Protein AF-A0A2H9T5T8-F1 (afdb_monomer_lite)

Structure (mmCIF, N/CA/C/O backbone):
data_AF-A0A2H9T5T8-F1
#
_entry.id   AF-A0A2H9T5T8-F1
#
loop_
_atom_site.group_PDB
_atom_site.id
_atom_site.type_symbol
_atom_site.label_atom_id
_atom_site.label_alt_id
_atom_site.label_comp_id
_atom_site.label_asym_id
_atom_site.label_entity_id
_atom_site.label_seq_id
_atom_site.pdbx_PDB_ins_code
_atom_site.Cartn_x
_atom_site.Cartn_y
_atom_site.Cartn_z
_atom_site.occupancy
_atom_site.B_iso_or_equiv
_atom_site.auth_seq_id
_atom_site.auth_comp_id
_atom_site.auth_asym_id
_atom_site.auth_atom_id
_atom_site.pdbx_PDB_model_num
ATOM 1 N N . MET A 1 1 ? 66.146 29.797 -55.527 1.00 49.09 1 MET A N 1
ATOM 2 C CA . MET A 1 1 ? 65.606 28.439 -55.753 1.00 49.09 1 MET A CA 1
ATOM 3 C C . MET A 1 1 ? 64.669 28.104 -54.593 1.00 49.09 1 MET A C 1
ATOM 5 O O . MET A 1 1 ? 65.168 27.824 -53.512 1.00 49.09 1 MET A O 1
ATOM 9 N N . PRO A 1 2 ? 63.343 28.252 -54.747 1.00 51.47 2 PRO A N 1
ATOM 10 C CA . PRO A 1 2 ? 62.375 27.826 -53.740 1.00 51.47 2 PRO A CA 1
ATOM 11 C C . PRO A 1 2 ? 62.037 26.339 -53.938 1.00 51.47 2 PRO A C 1
ATOM 13 O O . PRO A 1 2 ? 61.805 25.891 -55.059 1.00 51.47 2 PRO A O 1
ATOM 16 N N . THR A 1 3 ? 62.055 25.562 -52.859 1.00 65.75 3 THR A N 1
ATOM 17 C CA . THR A 1 3 ? 61.693 24.140 -52.855 1.00 65.75 3 THR A CA 1
ATOM 18 C C . THR A 1 3 ? 60.168 23.959 -52.918 1.00 65.75 3 THR A C 1
ATOM 20 O O . THR A 1 3 ? 59.435 24.729 -52.291 1.00 65.75 3 THR A O 1
ATOM 23 N N . PRO A 1 4 ? 59.648 22.952 -53.646 1.00 58.62 4 PRO A N 1
ATOM 24 C CA . PRO A 1 4 ? 58.220 22.654 -53.651 1.00 58.62 4 PRO A CA 1
ATOM 25 C C . PRO A 1 4 ? 57.798 22.040 -52.309 1.00 58.62 4 PRO A C 1
ATOM 27 O O . PRO A 1 4 ? 58.314 21.008 -51.878 1.00 58.62 4 PRO A O 1
ATOM 30 N N . LYS A 1 5 ? 56.839 22.684 -51.640 1.00 65.50 5 LYS A N 1
ATOM 31 C CA . LYS A 1 5 ? 56.186 22.171 -50.432 1.00 65.50 5 LYS A CA 1
ATOM 32 C C . LYS A 1 5 ? 55.291 20.991 -50.828 1.00 65.50 5 LYS A C 1
ATOM 34 O O . LYS A 1 5 ? 54.317 21.169 -51.554 1.00 65.50 5 LYS A O 1
ATOM 39 N N . SER A 1 6 ? 55.638 19.796 -50.354 1.00 64.69 6 SER A N 1
ATOM 40 C CA . SER A 1 6 ? 54.809 18.591 -50.458 1.00 64.69 6 SER A CA 1
ATOM 41 C C . SER A 1 6 ? 53.444 18.844 -49.806 1.00 64.69 6 SER A C 1
ATOM 43 O O . SER A 1 6 ? 53.360 19.091 -48.601 1.00 64.69 6 SER A O 1
ATOM 45 N N . MET A 1 7 ? 52.378 18.836 -50.610 1.00 63.00 7 MET A N 1
ATOM 46 C CA . MET A 1 7 ? 50.999 18.847 -50.125 1.00 63.00 7 MET A CA 1
ATOM 47 C C . MET A 1 7 ? 50.641 17.437 -49.656 1.00 63.00 7 MET A C 1
ATOM 49 O O . MET A 1 7 ? 50.536 16.511 -50.458 1.00 63.00 7 MET A O 1
ATOM 53 N N . ALA A 1 8 ? 50.464 17.275 -48.346 1.00 63.41 8 ALA A N 1
ATOM 54 C CA . ALA A 1 8 ? 49.973 16.039 -47.759 1.00 63.41 8 ALA A CA 1
ATOM 55 C C . ALA A 1 8 ? 48.554 15.748 -48.276 1.00 63.41 8 ALA A C 1
ATOM 57 O O . ALA A 1 8 ? 47.625 16.524 -48.042 1.00 63.41 8 ALA A O 1
ATOM 58 N N . SER A 1 9 ? 48.405 14.622 -48.978 1.00 61.91 9 SER A N 1
ATOM 59 C CA . SER A 1 9 ? 47.123 14.087 -49.436 1.00 61.91 9 SER A CA 1
ATOM 60 C C . SER A 1 9 ? 46.231 13.818 -48.224 1.00 61.91 9 SER A C 1
ATOM 62 O O . SER A 1 9 ? 46.408 12.830 -47.510 1.00 61.91 9 SER A O 1
ATOM 64 N N . HIS A 1 10 ? 45.284 14.718 -47.964 1.00 55.38 10 HIS A N 1
ATOM 65 C CA . HIS A 1 10 ? 44.168 14.417 -47.082 1.00 55.38 10 HIS A CA 1
ATOM 66 C C . HIS A 1 10 ? 43.292 13.416 -47.827 1.00 55.38 10 HIS A C 1
ATOM 68 O O . HIS A 1 10 ? 42.531 13.785 -48.721 1.00 55.38 10 HIS A O 1
ATOM 74 N N . ARG A 1 11 ? 43.433 12.132 -47.480 1.00 63.16 11 ARG A N 1
ATOM 75 C CA . ARG A 1 11 ? 42.431 11.115 -47.797 1.00 63.16 11 ARG A CA 1
ATOM 76 C C . ARG A 1 11 ? 41.150 11.549 -47.094 1.00 63.16 11 ARG A C 1
ATOM 78 O O . ARG A 1 11 ? 40.988 11.313 -45.902 1.00 63.16 11 ARG A O 1
ATOM 85 N N . GLY A 1 12 ? 40.313 12.286 -47.819 1.00 58.25 12 GLY A N 1
ATOM 86 C CA . GLY A 1 12 ? 38.997 12.690 -47.360 1.00 58.25 12 GLY A CA 1
ATOM 87 C C . GLY A 1 12 ? 38.251 11.439 -46.930 1.00 58.25 12 GLY A C 1
ATOM 88 O O . GLY A 1 12 ? 38.068 10.520 -47.726 1.00 58.25 12 GLY A O 1
ATOM 89 N N . PHE A 1 13 ? 37.886 11.394 -45.654 1.00 65.50 13 PHE A N 1
ATOM 90 C CA . PHE A 1 13 ? 36.908 10.451 -45.147 1.00 65.50 13 PHE A CA 1
ATOM 91 C C . PHE A 1 13 ? 35.677 10.596 -46.043 1.00 65.50 13 PHE A C 1
ATOM 93 O O . PHE A 1 13 ? 35.119 11.693 -46.138 1.00 65.50 13 PHE A O 1
ATOM 100 N N . SER A 1 14 ? 35.336 9.555 -46.808 1.00 70.06 14 SER A N 1
ATOM 101 C CA . SER A 1 14 ? 34.184 9.641 -47.700 1.00 70.06 14 SER A CA 1
ATOM 102 C C . SER A 1 14 ? 32.974 10.000 -46.848 1.00 70.06 14 SER A C 1
ATOM 104 O O . SER A 1 14 ? 32.795 9.451 -45.760 1.00 70.06 14 SER A O 1
ATOM 106 N N . LEU A 1 15 ? 32.116 10.899 -47.329 1.00 67.38 15 LEU A N 1
ATOM 107 C CA . LEU A 1 15 ? 30.860 11.183 -46.638 1.00 67.38 15 LEU A CA 1
ATOM 108 C C . LEU A 1 15 ? 30.038 9.889 -46.457 1.00 67.38 15 LEU A C 1
ATOM 110 O O . LEU A 1 15 ? 29.282 9.778 -45.500 1.00 67.38 15 LEU A O 1
ATOM 114 N N . THR A 1 16 ? 30.242 8.883 -47.321 1.00 72.00 16 THR A N 1
ATOM 115 C CA . THR A 1 16 ? 29.658 7.542 -47.168 1.00 72.00 16 THR A CA 1
ATOM 116 C C . THR A 1 16 ? 30.253 6.758 -46.004 1.00 72.00 16 THR A C 1
ATOM 118 O O . THR A 1 16 ? 29.533 5.988 -45.389 1.00 72.00 16 THR A O 1
ATOM 121 N N . ASP A 1 17 ? 31.520 6.969 -45.656 1.00 74.31 17 ASP A N 1
ATOM 122 C CA . ASP A 1 17 ? 32.158 6.335 -44.494 1.00 74.31 17 ASP A CA 1
ATOM 123 C C . ASP A 1 17 ? 31.711 6.997 -43.182 1.00 74.31 17 ASP A C 1
ATOM 125 O O . ASP A 1 17 ? 31.503 6.321 -42.178 1.00 74.31 17 ASP A O 1
ATOM 129 N N . LEU A 1 18 ? 31.456 8.310 -43.198 1.00 71.56 18 LEU A N 1
ATOM 130 C CA . LEU A 1 18 ? 30.837 9.013 -42.069 1.00 71.56 18 LEU A CA 1
ATOM 131 C C . LEU A 1 18 ? 29.378 8.616 -41.891 1.00 71.56 18 LEU A C 1
ATOM 133 O O . LEU A 1 18 ? 28.965 8.271 -40.789 1.00 71.56 18 LEU A O 1
ATOM 137 N N . MET A 1 19 ? 28.597 8.645 -42.968 1.00 77.81 19 MET A N 1
ATOM 138 C CA . MET A 1 19 ? 27.171 8.344 -42.911 1.00 77.81 19 MET A CA 1
ATOM 139 C C . MET A 1 19 ? 26.924 6.876 -42.536 1.00 77.81 19 MET A C 1
ATOM 141 O O . MET A 1 19 ? 26.058 6.604 -41.706 1.00 77.81 19 MET A O 1
ATOM 145 N N . LEU A 1 20 ? 27.724 5.937 -43.061 1.00 74.62 20 LEU A N 1
ATOM 146 C CA . LEU A 1 20 ? 27.660 4.527 -42.659 1.00 74.62 20 LEU A CA 1
ATOM 147 C C . LEU A 1 20 ? 28.253 4.294 -41.261 1.00 74.62 20 LEU A C 1
ATOM 149 O O . LEU A 1 20 ? 27.676 3.535 -40.484 1.00 74.62 20 LEU A O 1
ATOM 153 N N . GLY A 1 21 ? 29.344 4.972 -40.891 1.00 78.56 21 GLY A N 1
ATOM 154 C CA . GLY A 1 21 ? 29.941 4.875 -39.554 1.00 78.56 21 GLY A CA 1
ATOM 155 C C . GLY A 1 21 ? 29.011 5.369 -38.438 1.00 78.56 21 GLY A C 1
ATOM 156 O O . GLY A 1 21 ? 28.897 4.726 -37.390 1.00 78.56 21 GLY A O 1
ATOM 157 N N . VAL A 1 22 ? 28.278 6.463 -38.676 1.00 74.81 22 VAL A N 1
ATOM 158 C CA . VAL A 1 22 ? 27.246 6.988 -37.763 1.00 74.81 22 VAL A CA 1
ATOM 159 C C . VAL A 1 22 ? 26.045 6.038 -37.682 1.00 74.81 22 VAL A C 1
ATOM 161 O O . VAL A 1 22 ? 25.529 5.789 -36.594 1.00 74.81 22 VAL A O 1
ATOM 164 N N . MET A 1 23 ? 25.624 5.440 -38.801 1.00 68.88 23 MET A N 1
ATOM 165 C CA . MET A 1 23 ? 24.511 4.484 -38.812 1.00 68.88 23 MET A CA 1
ATOM 166 C C . MET A 1 23 ? 24.852 3.168 -38.081 1.00 68.88 23 MET A C 1
ATOM 168 O O . MET A 1 23 ? 24.022 2.635 -37.341 1.00 68.88 23 MET A O 1
ATOM 172 N N . PHE A 1 24 ? 26.082 2.661 -38.219 1.00 73.50 24 PHE A N 1
ATOM 173 C CA . PHE A 1 24 ? 26.520 1.436 -37.540 1.00 73.50 24 PHE A CA 1
ATOM 174 C C . PHE A 1 24 ? 26.668 1.630 -36.022 1.00 73.50 24 PHE A C 1
ATOM 176 O O . PHE A 1 24 ? 26.180 0.818 -35.235 1.00 73.50 24 PHE A O 1
ATOM 183 N N . THR A 1 25 ? 27.260 2.747 -35.588 1.00 70.88 25 THR A N 1
ATOM 184 C CA . THR A 1 25 ? 27.399 3.073 -34.155 1.00 70.88 25 THR A CA 1
ATOM 185 C C . THR A 1 25 ? 26.060 3.403 -33.481 1.00 70.88 25 THR A C 1
ATOM 187 O O . THR A 1 25 ? 25.882 3.097 -32.301 1.00 70.88 25 THR A O 1
ATOM 190 N N . GLY A 1 26 ? 25.076 3.919 -34.228 1.00 71.19 26 GLY A N 1
ATOM 191 C CA . GLY A 1 26 ? 23.715 4.158 -33.729 1.00 71.19 26 GLY A CA 1
ATOM 192 C C . GLY A 1 26 ? 22.946 2.885 -33.353 1.00 71.19 26 GLY A C 1
ATOM 193 O O . GLY A 1 26 ? 22.122 2.907 -32.439 1.00 71.19 26 GLY A O 1
ATOM 194 N N . SER A 1 27 ? 23.253 1.751 -33.989 1.00 68.75 27 SER A N 1
ATOM 195 C CA . SER A 1 27 ? 22.576 0.472 -33.718 1.00 68.75 27 SER A CA 1
ATOM 196 C C . SER A 1 27 ? 22.940 -0.105 -32.346 1.00 68.75 27 SER A C 1
ATOM 198 O O . SER A 1 27 ? 22.094 -0.656 -31.646 1.00 68.75 27 SER A O 1
ATOM 200 N N . ILE A 1 28 ? 24.195 0.066 -31.926 1.00 73.25 28 ILE A N 1
ATOM 201 C CA . ILE A 1 28 ? 24.684 -0.400 -30.621 1.00 73.25 28 ILE A CA 1
ATOM 202 C C . ILE A 1 28 ? 23.992 0.375 -29.496 1.00 73.25 28 ILE A C 1
ATOM 204 O O . ILE A 1 28 ? 23.530 -0.220 -28.524 1.00 73.25 28 ILE A O 1
ATOM 208 N N . LEU A 1 29 ? 23.855 1.694 -29.660 1.00 69.12 29 LEU A N 1
ATOM 209 C CA . LEU A 1 29 ? 23.117 2.531 -28.718 1.00 69.12 29 LEU A CA 1
ATOM 210 C C . LEU A 1 29 ? 21.649 2.097 -28.630 1.00 69.12 29 LEU A C 1
ATOM 212 O O . LEU A 1 29 ? 21.136 1.956 -27.526 1.00 69.12 29 LEU A O 1
ATOM 216 N N . ALA A 1 30 ? 20.991 1.798 -29.753 1.00 68.06 30 ALA A N 1
ATOM 217 C CA . ALA A 1 30 ? 19.602 1.335 -29.754 1.00 68.06 30 ALA A CA 1
ATOM 218 C C . ALA A 1 30 ? 19.391 0.032 -28.955 1.00 68.06 30 ALA A C 1
ATOM 220 O O . ALA A 1 30 ? 18.417 -0.073 -28.213 1.00 68.06 30 ALA A O 1
ATOM 221 N N . ILE A 1 31 ? 20.312 -0.934 -29.044 1.00 70.62 31 ILE A N 1
ATOM 222 C CA . ILE A 1 31 ? 20.246 -2.186 -28.264 1.00 70.62 31 ILE A CA 1
ATOM 223 C C . ILE A 1 31 ? 20.477 -1.913 -26.770 1.00 70.62 31 ILE A C 1
ATOM 225 O O . ILE A 1 31 ? 19.769 -2.460 -25.924 1.00 70.62 31 ILE A O 1
ATOM 229 N N . LEU A 1 32 ? 21.427 -1.031 -26.442 1.00 66.50 32 LEU A N 1
ATOM 230 C CA . LEU A 1 32 ? 21.708 -0.627 -25.061 1.00 66.50 32 LEU A CA 1
ATOM 231 C C . LEU A 1 32 ? 20.511 0.099 -24.421 1.00 66.50 32 LEU A C 1
ATOM 233 O O . LEU A 1 32 ? 20.148 -0.203 -23.285 1.00 66.50 32 LEU A O 1
ATOM 237 N N . PHE A 1 33 ? 19.839 0.989 -25.160 1.00 60.16 33 PHE A N 1
ATOM 238 C CA . PHE A 1 33 ? 18.576 1.595 -24.725 1.00 60.16 33 PHE A CA 1
ATOM 239 C C . PHE A 1 33 ? 17.435 0.566 -24.653 1.00 60.16 33 PHE A C 1
ATOM 241 O O . PHE A 1 33 ? 16.595 0.646 -23.758 1.00 60.16 33 PHE A O 1
ATOM 248 N N . GLY A 1 34 ? 17.426 -0.432 -25.541 1.00 60.25 34 GLY A N 1
ATOM 249 C CA . GLY A 1 34 ? 16.431 -1.505 -25.566 1.00 60.25 34 GLY A CA 1
ATOM 250 C C . GLY A 1 34 ? 16.426 -2.388 -24.314 1.00 60.25 34 GLY A C 1
ATOM 251 O O . GLY A 1 34 ? 15.359 -2.827 -23.896 1.00 60.25 34 GLY A O 1
ATOM 252 N N . TYR A 1 35 ? 17.581 -2.609 -23.677 1.00 59.94 35 TYR A N 1
ATOM 253 C CA . TYR A 1 35 ? 17.675 -3.398 -22.440 1.00 59.94 35 TYR A CA 1
ATOM 254 C C . TYR A 1 35 ? 17.331 -2.589 -21.178 1.00 59.94 35 TYR A C 1
ATOM 256 O O . TYR A 1 35 ? 16.725 -3.115 -20.246 1.00 59.94 35 TYR A O 1
ATOM 264 N N . ALA A 1 36 ? 17.660 -1.293 -21.155 1.00 55.31 36 ALA A N 1
ATOM 265 C CA . ALA A 1 36 ? 17.392 -0.436 -19.999 1.00 55.31 36 ALA A CA 1
ATOM 266 C C . ALA A 1 36 ? 15.898 -0.096 -19.832 1.00 55.31 36 ALA A C 1
ATOM 268 O O . ALA A 1 36 ? 15.422 0.064 -18.711 1.00 55.31 36 ALA A O 1
ATOM 269 N N . LEU A 1 37 ? 15.137 -0.004 -20.927 1.00 62.19 37 LEU A N 1
ATOM 270 C CA . LEU A 1 37 ? 13.728 0.403 -20.897 1.00 62.19 37 LEU A CA 1
ATOM 271 C C . LEU A 1 37 ? 12.779 -0.547 -20.135 1.00 62.19 37 LEU A C 1
ATOM 273 O O . LEU A 1 37 ? 12.000 -0.042 -19.324 1.00 62.19 37 LEU A O 1
ATOM 277 N N . PRO A 1 38 ? 12.784 -1.880 -20.344 1.00 64.12 38 PRO A N 1
ATOM 278 C CA . PRO A 1 38 ? 11.858 -2.766 -19.636 1.00 64.12 38 PRO A CA 1
ATOM 279 C C . PRO A 1 38 ? 12.177 -2.874 -18.138 1.00 64.12 38 PRO A C 1
ATOM 281 O O . PRO A 1 38 ? 11.264 -2.835 -17.318 1.00 64.12 38 PRO A O 1
ATOM 284 N N . GLN A 1 39 ? 13.461 -2.924 -17.769 1.00 65.31 39 GLN A N 1
ATOM 285 C CA . GLN A 1 39 ? 13.881 -3.011 -16.365 1.00 65.31 39 GLN A CA 1
ATOM 286 C C . GLN A 1 39 ? 13.622 -1.708 -15.602 1.00 65.31 39 GLN A C 1
ATOM 288 O O . GLN A 1 39 ? 13.205 -1.736 -14.447 1.00 65.31 39 GLN A O 1
ATOM 293 N N . TYR A 1 40 ? 13.790 -0.555 -16.257 1.00 65.94 40 TYR A N 1
ATOM 294 C CA . TYR A 1 40 ? 13.486 0.737 -15.644 1.00 65.94 40 TYR A CA 1
ATOM 295 C C . TYR A 1 40 ? 11.992 0.889 -15.330 1.00 65.94 40 TYR A C 1
ATOM 297 O O . TYR A 1 40 ? 11.633 1.429 -14.289 1.00 65.94 40 TYR A O 1
ATOM 305 N N . ARG A 1 41 ? 11.106 0.364 -16.186 1.00 68.62 41 ARG A N 1
ATOM 306 C CA . ARG A 1 41 ? 9.655 0.387 -15.941 1.00 68.62 41 ARG A CA 1
ATOM 307 C C . ARG A 1 41 ? 9.263 -0.437 -14.715 1.00 68.62 41 ARG A C 1
ATOM 309 O O . ARG A 1 41 ? 8.479 0.043 -13.907 1.00 68.62 41 ARG A O 1
ATOM 316 N N . GLN A 1 42 ? 9.836 -1.630 -14.554 1.00 71.62 42 GLN A N 1
ATOM 317 C CA . GLN A 1 42 ? 9.592 -2.474 -13.378 1.00 71.62 42 GLN A CA 1
ATOM 318 C C . GLN A 1 42 ? 10.070 -1.796 -12.092 1.00 71.62 42 GLN A C 1
ATOM 320 O O . GLN A 1 42 ? 9.302 -1.687 -11.144 1.00 71.62 42 GLN A O 1
ATOM 325 N N . TYR A 1 43 ? 11.279 -1.228 -12.108 1.00 76.31 43 TYR A N 1
ATOM 326 C CA . TYR A 1 43 ? 11.812 -0.493 -10.963 1.00 76.31 43 TYR A CA 1
ATOM 327 C C . TYR A 1 43 ? 10.910 0.677 -10.546 1.00 76.31 43 TYR A C 1
ATOM 329 O O . TYR A 1 43 ? 10.604 0.839 -9.367 1.00 76.31 43 TYR A O 1
ATOM 337 N N . ILE A 1 44 ? 10.443 1.484 -11.505 1.00 77.81 44 ILE A N 1
ATOM 338 C CA . ILE A 1 44 ? 9.542 2.599 -11.199 1.00 77.81 44 ILE A CA 1
ATOM 339 C C . ILE A 1 44 ? 8.219 2.082 -10.617 1.00 77.81 44 ILE A C 1
ATOM 341 O O . ILE A 1 44 ? 7.765 2.606 -9.601 1.00 77.81 44 ILE A O 1
ATOM 345 N N . ASN A 1 45 ? 7.645 1.014 -11.171 1.00 78.00 45 ASN A N 1
ATOM 346 C CA . ASN A 1 45 ? 6.422 0.409 -10.639 1.00 78.00 45 ASN A CA 1
ATOM 347 C C . ASN A 1 45 ? 6.597 -0.080 -9.195 1.00 78.00 45 ASN 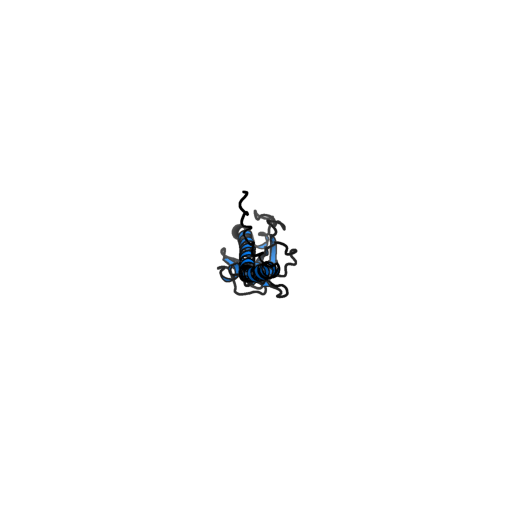A C 1
ATOM 349 O O . ASN A 1 45 ? 5.778 0.253 -8.340 1.00 78.00 45 ASN A O 1
ATOM 353 N N . ASP A 1 46 ? 7.690 -0.789 -8.900 1.00 81.50 46 ASP A N 1
ATOM 354 C CA . ASP A 1 46 ? 8.001 -1.245 -7.542 1.00 81.50 46 ASP A CA 1
ATOM 355 C C . ASP A 1 46 ? 8.140 -0.066 -6.577 1.00 81.50 46 ASP A C 1
ATOM 357 O O . ASP A 1 46 ? 7.643 -0.121 -5.451 1.00 81.50 46 ASP A O 1
ATOM 361 N N . THR A 1 47 ? 8.776 1.031 -7.004 1.00 81.88 47 THR A N 1
ATOM 362 C CA . THR A 1 47 ? 8.918 2.221 -6.153 1.00 81.88 47 THR A CA 1
ATOM 363 C C . THR A 1 47 ? 7.583 2.907 -5.875 1.00 81.88 47 THR A C 1
ATOM 365 O O . THR A 1 47 ? 7.347 3.315 -4.738 1.00 81.88 47 THR A O 1
ATOM 368 N N . LEU A 1 48 ? 6.691 2.991 -6.867 1.00 79.19 48 LEU A N 1
ATOM 369 C CA . LEU A 1 48 ? 5.360 3.585 -6.713 1.00 79.19 48 LEU A CA 1
ATOM 370 C C . LEU A 1 48 ? 4.485 2.748 -5.775 1.00 79.19 48 LEU A C 1
ATOM 372 O O . LEU A 1 48 ? 3.885 3.279 -4.841 1.00 79.19 48 LEU A O 1
ATOM 376 N N . VAL A 1 49 ? 4.469 1.429 -5.970 1.00 81.12 49 VAL A N 1
ATOM 377 C CA . VAL A 1 49 ? 3.750 0.496 -5.093 1.00 81.12 49 VAL A CA 1
ATOM 378 C C . VAL A 1 49 ? 4.324 0.539 -3.679 1.00 81.12 49 VAL A C 1
ATOM 380 O O . VAL A 1 49 ? 3.576 0.632 -2.708 1.00 81.12 49 VAL A O 1
ATOM 383 N N . THR A 1 50 ? 5.651 0.544 -3.540 1.00 85.88 50 THR A N 1
ATOM 384 C CA . THR A 1 50 ? 6.305 0.662 -2.231 1.00 85.88 50 THR A CA 1
ATOM 385 C C . THR A 1 50 ? 5.923 1.969 -1.546 1.00 85.88 50 THR A C 1
ATOM 387 O O . THR A 1 50 ? 5.623 1.963 -0.354 1.00 85.88 50 THR A O 1
ATOM 390 N N . ALA A 1 51 ? 5.881 3.087 -2.276 1.00 82.38 51 ALA A N 1
ATOM 391 C CA . ALA A 1 51 ? 5.438 4.364 -1.730 1.00 82.38 51 ALA A CA 1
ATOM 392 C C . ALA A 1 51 ? 3.990 4.283 -1.220 1.00 82.38 51 ALA A C 1
ATOM 394 O O . ALA A 1 51 ? 3.735 4.687 -0.086 1.00 82.38 51 ALA A O 1
ATOM 395 N N . ALA A 1 52 ? 3.073 3.688 -1.988 1.00 80.81 52 ALA A N 1
ATOM 396 C CA . ALA A 1 52 ? 1.693 3.458 -1.556 1.00 80.81 52 ALA A CA 1
ATOM 397 C C . ALA A 1 52 ? 1.611 2.593 -0.282 1.00 80.81 52 ALA A C 1
ATOM 399 O O . ALA A 1 52 ? 0.944 2.973 0.683 1.00 80.81 52 ALA A O 1
ATOM 400 N N . ILE A 1 53 ? 2.356 1.484 -0.215 1.00 84.81 53 ILE A N 1
ATOM 401 C CA . ILE A 1 53 ? 2.425 0.628 0.983 1.00 84.81 53 ILE A CA 1
ATOM 402 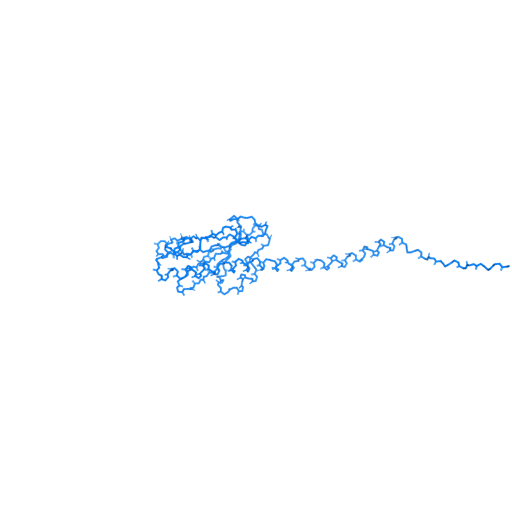C C . ILE A 1 53 ? 2.925 1.426 2.199 1.00 84.81 53 ILE A C 1
ATOM 404 O O . ILE A 1 53 ? 2.363 1.336 3.293 1.00 84.81 53 ILE A O 1
ATOM 408 N N . GLN A 1 54 ? 3.966 2.245 2.026 1.00 85.75 54 GLN A N 1
ATOM 409 C CA . GLN A 1 54 ? 4.514 3.056 3.116 1.00 85.75 54 GLN A CA 1
ATOM 410 C C . GLN A 1 54 ? 3.527 4.109 3.623 1.00 85.75 54 GLN A C 1
ATOM 412 O O . GLN A 1 54 ? 3.507 4.405 4.819 1.00 85.75 54 GLN A O 1
ATOM 417 N N . GLN A 1 55 ? 2.679 4.639 2.745 1.00 82.38 55 GLN A N 1
ATOM 418 C CA . GLN A 1 55 ? 1.622 5.566 3.133 1.00 82.38 55 GLN A CA 1
ATOM 419 C C . GLN A 1 55 ? 0.461 4.884 3.866 1.00 82.38 55 GLN A C 1
ATOM 421 O O . GLN A 1 55 ? -0.157 5.512 4.725 1.00 82.38 55 GLN A O 1
ATOM 426 N N . ALA A 1 56 ? 0.192 3.603 3.600 1.00 83.12 56 ALA A N 1
ATOM 427 C CA . ALA A 1 56 ? -0.835 2.829 4.301 1.00 83.12 56 ALA A CA 1
ATOM 428 C C . ALA A 1 56 ? -0.475 2.568 5.779 1.00 83.12 56 ALA A C 1
ATOM 430 O O . ALA A 1 56 ? -1.326 2.642 6.669 1.00 83.12 56 ALA A O 1
ATOM 431 N N . ASN A 1 57 ? 0.807 2.308 6.054 1.00 86.75 57 ASN A N 1
ATOM 432 C CA . ASN A 1 57 ? 1.334 1.934 7.372 1.00 86.75 57 ASN A CA 1
ATOM 433 C C . ASN A 1 57 ? 0.882 2.815 8.560 1.00 86.75 57 ASN A C 1
ATOM 435 O O . ASN A 1 57 ? 0.475 2.258 9.587 1.00 86.75 57 ASN A O 1
ATOM 439 N N . PRO A 1 58 ? 0.957 4.162 8.510 1.00 87.31 58 PRO A N 1
ATOM 440 C CA . PRO A 1 58 ? 0.496 5.000 9.616 1.00 87.31 58 PRO A CA 1
ATOM 441 C C . PRO A 1 58 ? -1.008 4.861 9.876 1.00 87.31 58 PRO A C 1
ATOM 443 O O . PRO A 1 58 ? -1.401 4.793 11.040 1.00 87.31 58 PRO A O 1
ATOM 446 N N . TYR A 1 59 ? -1.836 4.748 8.832 1.00 86.38 59 TYR A N 1
ATOM 447 C CA . TYR A 1 59 ? -3.283 4.549 8.980 1.00 86.38 59 TYR A CA 1
ATOM 448 C C . TYR A 1 59 ? -3.604 3.189 9.595 1.00 86.38 59 TYR A C 1
ATOM 450 O O . TYR A 1 59 ? -4.431 3.095 10.496 1.00 86.38 59 TYR A O 1
ATOM 458 N N . MET A 1 60 ? -2.895 2.136 9.186 1.00 86.50 60 MET A N 1
ATOM 459 C CA . MET A 1 60 ? -3.061 0.806 9.774 1.00 86.50 60 MET A CA 1
ATOM 460 C C . MET A 1 60 ? -2.784 0.810 11.285 1.00 86.50 60 MET A C 1
ATOM 462 O O . MET A 1 60 ? -3.512 0.196 12.065 1.00 86.50 60 MET A O 1
ATOM 466 N N . LYS A 1 61 ? -1.759 1.549 11.725 1.00 88.94 61 LYS A N 1
ATOM 467 C CA . LYS A 1 61 ? -1.433 1.691 13.151 1.00 88.94 61 LYS A CA 1
ATOM 468 C C . LYS A 1 61 ? -2.479 2.507 13.906 1.00 88.94 61 LYS A C 1
ATOM 470 O O . LYS A 1 61 ? -2.912 2.081 14.972 1.00 88.94 61 LYS A O 1
ATOM 475 N N . THR A 1 62 ? -2.893 3.660 13.384 1.00 89.12 62 THR A N 1
ATOM 476 C CA . THR A 1 62 ? -3.879 4.517 14.065 1.00 89.12 62 THR A CA 1
ATOM 477 C C . THR A 1 62 ? -5.250 3.853 14.146 1.00 89.12 62 THR A C 1
ATOM 479 O O . THR A 1 62 ? -5.885 3.925 15.195 1.00 89.12 62 THR A O 1
ATOM 482 N N . ILE A 1 63 ? -5.666 3.116 13.111 1.00 86.44 63 ILE A N 1
ATOM 483 C CA . ILE A 1 63 ? -6.883 2.293 13.132 1.00 86.44 63 ILE A CA 1
ATOM 484 C C . ILE A 1 63 ? -6.765 1.182 14.183 1.00 86.44 63 ILE A C 1
ATOM 486 O O . ILE A 1 63 ? -7.679 1.003 14.989 1.00 86.44 63 ILE A O 1
ATOM 490 N N . ALA A 1 64 ? -5.637 0.465 14.229 1.00 85.81 64 ALA A N 1
ATOM 491 C CA . ALA A 1 64 ? -5.429 -0.596 15.212 1.00 85.81 64 ALA A CA 1
ATOM 492 C C . ALA A 1 64 ? -5.419 -0.076 16.658 1.00 85.81 64 ALA A C 1
ATOM 494 O O . ALA A 1 64 ? -5.889 -0.776 17.551 1.00 85.81 64 ALA A O 1
ATOM 495 N N . ILE A 1 65 ? -4.909 1.137 16.892 1.00 89.06 65 ILE A N 1
ATOM 496 C CA . ILE A 1 65 ? -4.949 1.805 18.201 1.00 89.06 65 ILE A CA 1
ATOM 497 C C . ILE A 1 65 ? -6.372 2.269 18.525 1.00 89.06 65 ILE A C 1
ATOM 499 O O . ILE A 1 65 ? -6.858 2.026 19.627 1.00 89.06 65 ILE A O 1
ATOM 503 N N . CYS A 1 66 ? -7.067 2.891 17.570 1.00 89.12 66 CYS A N 1
ATOM 504 C CA . CYS A 1 66 ? -8.443 3.335 17.769 1.00 89.12 66 CYS A CA 1
ATOM 505 C C . CYS A 1 66 ? -9.344 2.166 18.182 1.00 89.12 66 CYS A C 1
ATOM 507 O O . CYS A 1 66 ? -10.085 2.273 19.159 1.00 89.12 66 CYS A O 1
ATOM 509 N N . ASN A 1 67 ? -9.205 1.023 17.509 1.00 86.75 67 ASN A N 1
ATOM 510 C CA . ASN A 1 67 ? -10.034 -0.151 17.752 1.00 86.75 67 ASN A CA 1
ATOM 511 C C . ASN A 1 67 ? -9.747 -0.853 19.097 1.00 86.75 67 ASN A C 1
ATOM 513 O O . ASN A 1 67 ? -10.477 -1.757 19.487 1.00 86.75 67 ASN A O 1
ATOM 517 N N . GLN A 1 68 ? -8.690 -0.461 19.822 1.00 86.94 68 GLN A N 1
ATOM 518 C CA . GLN A 1 68 ? -8.458 -0.917 21.202 1.00 86.94 68 GLN A CA 1
ATOM 519 C C . GLN A 1 68 ? -9.332 -0.174 22.216 1.00 86.94 68 GLN A C 1
ATOM 521 O O . GLN A 1 68 ? -9.586 -0.693 23.299 1.00 86.94 68 GLN A O 1
ATOM 526 N N . THR A 1 69 ? -9.752 1.049 21.889 1.00 89.56 69 THR A N 1
ATOM 527 C CA . THR A 1 69 ? -10.467 1.941 22.818 1.00 89.56 69 THR A CA 1
ATOM 528 C C . THR A 1 69 ? -11.923 2.139 22.410 1.00 89.56 69 THR A C 1
ATOM 530 O O . THR A 1 69 ? -12.796 2.292 23.261 1.00 89.56 69 THR A O 1
ATOM 533 N N . TRP A 1 70 ? -12.191 2.133 21.108 1.00 87.12 70 TRP A N 1
ATOM 534 C CA . TRP A 1 70 ? -13.478 2.467 20.521 1.00 87.12 70 TRP A CA 1
ATOM 535 C C . TRP A 1 70 ? -14.024 1.297 19.708 1.00 87.12 70 TRP A C 1
ATOM 537 O O . TRP A 1 70 ? -13.248 0.468 19.228 1.00 87.12 70 TRP A O 1
ATOM 547 N N . PRO A 1 71 ? -15.353 1.228 19.519 1.00 83.75 71 PRO A N 1
ATOM 548 C CA . PRO A 1 71 ? -15.926 0.249 18.618 1.00 83.75 71 PRO A CA 1
ATOM 549 C C . PRO A 1 71 ? -15.437 0.501 17.179 1.00 83.75 71 PRO A C 1
ATOM 551 O O . PRO A 1 71 ? -15.199 1.658 16.808 1.00 83.75 71 PRO A O 1
ATOM 554 N N . PRO A 1 72 ? -15.345 -0.547 16.344 1.00 78.44 72 PRO A N 1
ATOM 555 C CA . PRO A 1 72 ? -14.796 -0.456 14.992 1.00 78.44 72 PRO A CA 1
ATOM 556 C C . PRO A 1 72 ? -15.439 0.636 14.122 1.00 78.44 72 PRO A C 1
ATOM 558 O O . PRO A 1 72 ? -14.751 1.300 13.348 1.00 78.44 72 PRO A O 1
ATOM 561 N N . GLN A 1 73 ? -16.746 0.880 14.294 1.00 80.31 73 GLN A N 1
ATOM 562 C CA . GLN A 1 73 ? -17.510 1.912 13.578 1.00 80.31 73 GLN A CA 1
ATOM 563 C C . GLN A 1 73 ? -16.978 3.330 13.790 1.00 80.31 73 GLN A C 1
ATOM 565 O O . GLN A 1 73 ? -17.147 4.195 12.934 1.00 80.31 73 GLN A O 1
ATOM 570 N N . SER A 1 74 ? -16.340 3.571 14.930 1.00 82.69 74 SER A N 1
ATOM 571 C CA . SER A 1 74 ? -15.825 4.880 15.305 1.00 82.69 74 SER A CA 1
ATOM 572 C C . SER A 1 74 ? -14.399 5.114 14.791 1.00 82.69 74 SER A C 1
ATOM 574 O O . SER A 1 74 ? -13.898 6.236 14.888 1.00 82.69 74 SER A O 1
ATOM 576 N N . CYS A 1 75 ? -13.750 4.094 14.223 1.00 84.12 75 CYS A N 1
ATOM 577 C CA . CYS A 1 75 ? -12.365 4.130 13.755 1.00 84.12 75 CYS A CA 1
ATOM 578 C C . CYS A 1 75 ? -12.258 4.432 12.261 1.00 84.12 75 CYS A C 1
ATOM 580 O O . CYS A 1 75 ? -11.673 3.675 11.488 1.00 84.12 75 CYS A O 1
ATOM 582 N N . ILE A 1 76 ? -12.828 5.574 11.881 1.00 79.88 76 ILE A N 1
ATOM 583 C CA . ILE A 1 76 ? -12.771 6.130 10.528 1.00 79.88 76 ILE A CA 1
ATOM 584 C C . ILE A 1 76 ? -11.777 7.294 10.442 1.00 79.88 76 ILE A C 1
ATOM 586 O O . ILE A 1 76 ? -11.545 7.972 11.449 1.00 79.88 76 ILE A O 1
ATOM 590 N N . PRO A 1 77 ? -11.217 7.572 9.250 1.00 79.75 77 PRO A N 1
ATOM 591 C CA . PRO A 1 77 ? -10.377 8.743 9.035 1.00 79.75 77 PRO A CA 1
ATOM 592 C C . PRO A 1 77 ? -11.047 10.043 9.480 1.00 79.75 77 PRO A C 1
ATOM 594 O O . PRO A 1 77 ? -12.221 10.278 9.201 1.00 79.75 77 PRO A O 1
ATOM 597 N N . GLY A 1 78 ? -10.285 10.898 10.161 1.00 81.81 78 GLY A N 1
ATOM 598 C CA . GLY A 1 78 ? -10.766 12.166 10.707 1.00 81.81 78 GLY A CA 1
ATOM 599 C C . GLY A 1 78 ? -11.453 12.048 12.070 1.00 81.81 78 GLY A C 1
ATOM 600 O O . GLY A 1 78 ? -11.839 13.072 12.628 1.00 81.81 78 GLY A O 1
ATOM 601 N N . ASN A 1 79 ? -11.583 10.840 12.629 1.00 83.56 79 ASN A N 1
ATOM 602 C CA . ASN A 1 79 ? -12.204 10.614 13.932 1.00 83.56 79 ASN A CA 1
ATOM 603 C C . ASN A 1 79 ? -11.254 9.912 14.916 1.00 83.56 79 ASN A C 1
ATOM 605 O O . ASN A 1 79 ? -10.346 9.190 14.511 1.00 83.56 79 ASN A O 1
ATOM 609 N N . ASN A 1 80 ? -11.462 10.116 16.222 1.00 84.94 80 ASN A N 1
ATOM 610 C CA . ASN A 1 80 ? -10.725 9.443 17.309 1.00 84.94 80 ASN A CA 1
ATOM 611 C C . ASN A 1 80 ? -9.189 9.439 17.160 1.00 84.94 80 ASN A C 1
ATOM 613 O O . ASN A 1 80 ? -8.518 8.464 17.497 1.00 84.94 80 ASN A O 1
ATOM 617 N N . GLY A 1 81 ? -8.626 10.540 16.652 1.00 81.75 81 GLY A N 1
ATOM 618 C CA . GLY A 1 81 ? -7.181 10.702 16.462 1.00 81.75 81 GLY A CA 1
ATOM 619 C C . GLY A 1 81 ? -6.621 10.060 15.188 1.00 81.75 81 GLY A C 1
ATOM 620 O O . GLY A 1 81 ? -5.414 10.131 14.964 1.00 81.75 81 GLY A O 1
ATOM 621 N N . ILE A 1 82 ? -7.466 9.472 14.337 1.00 85.50 82 ILE A N 1
ATOM 622 C CA . ILE A 1 82 ? -7.075 9.025 12.999 1.00 85.50 82 ILE A CA 1
ATOM 623 C C . ILE A 1 82 ? -7.027 10.262 12.090 1.00 85.50 82 ILE A C 1
ATOM 625 O O . ILE A 1 82 ? -8.030 10.976 11.994 1.00 85.50 82 ILE A O 1
ATOM 629 N N . PRO A 1 83 ? -5.899 10.536 11.409 1.00 83.88 83 PRO A N 1
ATOM 630 C CA . PRO A 1 83 ? -5.823 11.627 10.446 1.00 83.88 83 PRO A CA 1
ATOM 631 C C . PRO A 1 83 ? -6.927 11.508 9.386 1.00 83.88 83 PRO A C 1
ATOM 633 O O . PRO A 1 83 ? -7.258 10.389 8.977 1.00 83.88 83 PRO A O 1
ATOM 636 N N . PRO A 1 84 ? -7.529 12.622 8.937 1.00 82.44 84 PRO A N 1
ATOM 637 C CA . PRO A 1 84 ? -8.401 12.580 7.774 1.00 82.44 84 PRO A CA 1
ATOM 638 C C . PRO A 1 84 ? -7.595 12.100 6.566 1.00 82.44 84 PRO A C 1
ATOM 640 O O . PRO A 1 84 ? -6.436 12.482 6.398 1.00 82.44 84 PRO A O 1
ATOM 643 N N . VAL A 1 85 ? -8.209 11.269 5.725 1.00 74.94 85 VAL A N 1
ATOM 644 C CA . VAL A 1 85 ? -7.596 10.903 4.448 1.00 74.94 85 VAL A CA 1
ATOM 645 C C . VAL A 1 85 ? -7.466 12.156 3.588 1.00 74.94 85 VAL A C 1
ATOM 647 O O . VAL A 1 85 ? -8.441 12.865 3.343 1.00 74.94 85 VAL A O 1
ATOM 650 N N . SER A 1 86 ? -6.245 12.457 3.160 1.00 66.38 86 SER A N 1
ATOM 651 C CA . SER A 1 86 ? -5.983 13.471 2.144 1.00 66.38 86 SER A CA 1
ATOM 652 C C . SER A 1 86 ? -5.924 12.779 0.791 1.00 66.38 86 SER A C 1
ATOM 654 O O . SER A 1 86 ? -5.115 11.868 0.621 1.00 66.38 86 SER A O 1
ATOM 656 N N . ASN A 1 87 ? -6.712 13.231 -0.180 1.00 61.31 87 ASN A N 1
ATOM 657 C CA . ASN A 1 87 ? -6.739 12.640 -1.522 1.00 61.31 87 ASN A CA 1
ATOM 658 C C . ASN A 1 87 ? -5.476 12.923 -2.364 1.00 61.31 87 ASN A C 1
ATOM 660 O O . ASN A 1 87 ? -5.510 12.706 -3.563 1.00 61.31 87 ASN A O 1
ATOM 664 N N . GLU A 1 88 ? -4.396 13.459 -1.784 1.00 55.03 88 GLU A N 1
ATOM 665 C CA . GLU A 1 88 ? -3.348 14.138 -2.565 1.00 55.03 88 GLU A CA 1
ATOM 666 C C . GLU A 1 88 ? -1.923 13.974 -2.001 1.00 55.03 88 GLU A C 1
ATOM 668 O O . GLU A 1 88 ? -0.993 14.636 -2.465 1.00 55.03 88 GLU A O 1
ATOM 673 N N . ALA A 1 89 ? -1.693 13.117 -0.999 1.00 51.91 89 ALA A N 1
ATOM 674 C CA . ALA A 1 89 ? -0.353 12.989 -0.418 1.00 51.91 89 ALA A CA 1
ATOM 675 C C . ALA A 1 89 ? 0.615 12.331 -1.422 1.00 51.91 89 ALA A C 1
ATOM 677 O O . ALA A 1 89 ? 0.573 11.126 -1.645 1.00 51.91 89 ALA A O 1
ATOM 678 N N . ASN A 1 90 ? 1.498 13.136 -2.028 1.00 55.44 90 ASN A N 1
ATOM 679 C CA . ASN A 1 90 ? 2.471 12.713 -3.051 1.00 55.44 90 ASN A CA 1
ATOM 680 C C . ASN A 1 90 ? 1.843 11.995 -4.246 1.00 55.44 90 ASN A C 1
ATOM 682 O O . ASN A 1 90 ? 2.457 11.103 -4.826 1.00 55.44 90 ASN A O 1
ATOM 686 N N . GLY A 1 91 ? 0.611 12.379 -4.570 1.00 57.00 91 GLY A N 1
ATOM 687 C CA . GLY A 1 91 ? -0.204 11.660 -5.515 1.00 57.00 91 GLY A CA 1
ATOM 688 C C . GLY A 1 91 ? -0.376 10.207 -5.084 1.00 57.00 91 GLY A C 1
ATOM 689 O O . GLY A 1 91 ? 0.233 9.292 -5.609 1.00 57.00 91 GLY A O 1
ATOM 690 N N . THR A 1 92 ? -1.146 9.959 -4.045 1.00 63.38 92 THR A N 1
ATOM 691 C CA . THR A 1 92 ? -1.589 8.622 -3.659 1.00 63.38 92 THR A CA 1
ATOM 692 C C . THR A 1 92 ? -2.914 8.858 -2.972 1.00 63.38 92 THR A C 1
ATOM 694 O O . THR A 1 92 ? -2.985 9.618 -2.002 1.00 63.38 92 THR A O 1
ATOM 697 N N . SER A 1 93 ? -3.975 8.256 -3.497 1.00 69.38 93 SER A N 1
ATOM 698 C CA . SER A 1 93 ? -5.296 8.404 -2.898 1.00 69.38 93 SER A CA 1
ATOM 699 C C . SER A 1 93 ? -5.506 7.309 -1.865 1.00 69.38 93 SER A C 1
ATOM 701 O O . SER A 1 93 ? -5.187 6.138 -2.086 1.00 69.38 93 SER A O 1
ATOM 703 N N . ILE A 1 94 ? -6.012 7.713 -0.703 1.00 71.75 94 ILE A N 1
ATOM 704 C CA . ILE A 1 94 ? -6.302 6.821 0.412 1.00 71.75 94 ILE A CA 1
ATOM 705 C C . ILE A 1 94 ? -7.784 6.953 0.717 1.00 71.75 94 ILE A C 1
ATOM 707 O O . ILE A 1 94 ? -8.290 8.051 0.926 1.00 71.75 94 ILE A O 1
ATOM 711 N N . SER A 1 95 ? -8.488 5.832 0.772 1.00 73.75 95 SER A N 1
ATOM 712 C CA . SER A 1 95 ? -9.875 5.794 1.220 1.00 73.75 95 SER A CA 1
ATOM 713 C C . SER A 1 95 ? -10.059 4.701 2.258 1.00 73.75 95 SER A C 1
ATOM 715 O O . SER A 1 95 ? -9.325 3.715 2.300 1.00 73.75 95 SER A O 1
ATOM 717 N N . THR A 1 96 ? -11.030 4.883 3.145 1.00 72.31 96 THR A N 1
ATOM 718 C CA . THR A 1 96 ? -11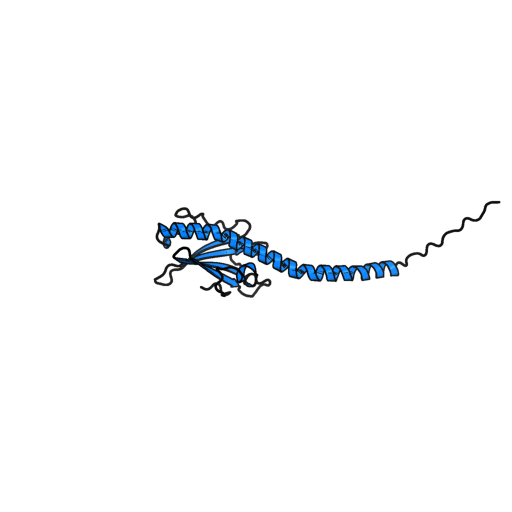.408 3.854 4.110 1.00 72.31 96 THR A CA 1
ATOM 719 C C . THR A 1 96 ? -12.878 3.558 3.935 1.00 72.31 96 THR A C 1
ATOM 721 O O . THR A 1 96 ? -13.703 4.470 3.944 1.00 72.31 96 THR A O 1
ATOM 724 N N . THR A 1 97 ? -13.205 2.284 3.775 1.00 71.31 97 THR A N 1
ATOM 725 C CA . THR A 1 97 ? -14.581 1.816 3.701 1.00 71.31 97 THR A CA 1
ATOM 726 C C . THR A 1 97 ? -14.889 0.949 4.907 1.00 71.31 97 THR A C 1
ATOM 728 O O . THR A 1 97 ? -14.061 0.180 5.404 1.00 71.31 97 THR A O 1
ATOM 731 N N . LEU A 1 98 ? -16.109 1.123 5.399 1.00 67.88 98 LEU A N 1
ATOM 732 C CA . LEU A 1 98 ? -16.682 0.305 6.446 1.00 67.88 98 LEU A CA 1
ATOM 733 C C . LEU A 1 98 ? -17.667 -0.642 5.776 1.00 67.88 98 LEU A C 1
ATOM 735 O O . LEU A 1 98 ? -18.767 -0.236 5.404 1.00 67.88 98 LEU A O 1
ATOM 739 N N . ALA A 1 99 ? -17.262 -1.892 5.582 1.00 61.84 99 ALA A N 1
ATOM 740 C CA . ALA A 1 99 ? -18.171 -2.918 5.099 1.00 61.84 99 ALA A CA 1
ATOM 741 C C . ALA A 1 99 ? -18.720 -3.685 6.303 1.00 61.84 99 ALA A C 1
ATOM 743 O O . ALA A 1 99 ? -17.964 -4.196 7.126 1.00 61.84 99 ALA A O 1
ATOM 744 N N . SER A 1 100 ? -20.044 -3.777 6.401 1.00 51.50 100 SER A N 1
ATOM 745 C CA . SER A 1 100 ? -20.721 -4.653 7.356 1.00 51.50 100 SER A CA 1
ATOM 746 C C . SER A 1 100 ? -21.263 -5.874 6.611 1.00 51.50 100 SER A C 1
ATOM 748 O O . SER A 1 100 ? -22.412 -5.844 6.164 1.00 51.50 100 SER A O 1
ATOM 750 N N . PRO A 1 101 ? -20.484 -6.954 6.417 1.00 51.50 101 PRO A N 1
ATOM 751 C CA . PRO A 1 101 ? -21.065 -8.244 6.081 1.00 51.50 101 PRO A CA 1
ATOM 752 C C . PRO A 1 101 ? -21.779 -8.777 7.323 1.00 51.50 101 PRO A C 1
ATOM 754 O O . PRO A 1 101 ? -21.153 -9.439 8.141 1.00 51.50 101 PRO A O 1
ATOM 757 N N . SER A 1 102 ? -23.052 -8.396 7.461 1.00 53.81 102 SER A N 1
ATOM 758 C CA . SER A 1 102 ? -24.130 -8.897 8.337 1.00 53.81 102 SER A CA 1
ATOM 759 C C . SER A 1 102 ? -23.878 -9.212 9.823 1.00 53.81 102 SER A C 1
ATOM 761 O O . SER A 1 102 ? -24.854 -9.167 10.549 1.00 53.81 102 SER A O 1
ATOM 763 N N . ASP A 1 103 ? -22.655 -9.431 10.308 1.00 48.72 103 ASP A N 1
ATOM 764 C CA . ASP A 1 103 ? -22.315 -9.707 11.712 1.00 48.72 103 ASP A CA 1
ATOM 765 C C . ASP A 1 103 ? -20.857 -9.351 12.093 1.00 48.72 103 ASP A C 1
ATOM 767 O O . ASP A 1 103 ? -20.547 -9.263 13.278 1.00 48.72 103 ASP A O 1
ATOM 771 N N . ASN A 1 104 ? -19.949 -9.095 11.136 1.00 57.03 104 ASN A N 1
ATOM 772 C CA . ASN A 1 104 ? -18.547 -8.756 11.429 1.00 57.03 104 ASN A CA 1
ATOM 773 C C . ASN A 1 104 ? -18.108 -7.501 10.678 1.00 57.03 104 ASN A C 1
ATOM 775 O O . ASN A 1 104 ? -17.949 -7.524 9.463 1.00 57.03 104 ASN A O 1
ATOM 779 N N . PHE A 1 105 ? -17.881 -6.409 11.400 1.00 62.88 105 PHE A N 1
ATOM 780 C CA . PHE A 1 105 ? -17.438 -5.153 10.808 1.00 62.88 105 PHE A CA 1
ATOM 781 C C . PHE A 1 105 ? -16.035 -5.274 10.196 1.00 62.88 105 PHE A C 1
ATOM 783 O O . PHE A 1 105 ? -15.087 -5.672 10.873 1.00 62.88 105 PHE A O 1
ATOM 790 N N . ILE A 1 106 ? -15.896 -4.907 8.922 1.00 69.69 106 ILE A N 1
ATOM 791 C CA . ILE A 1 106 ? -14.625 -4.889 8.199 1.00 69.69 106 ILE A CA 1
ATOM 792 C C . ILE A 1 106 ? -14.195 -3.438 8.001 1.00 69.69 106 ILE A C 1
ATOM 794 O O . ILE A 1 106 ? -14.882 -2.665 7.332 1.00 69.69 106 ILE A O 1
ATOM 798 N N . ILE A 1 107 ? -13.021 -3.099 8.537 1.00 76.50 107 ILE A N 1
ATOM 799 C CA . ILE A 1 107 ? -12.305 -1.875 8.172 1.00 76.50 107 ILE A CA 1
ATOM 800 C C . ILE A 1 107 ? -11.403 -2.219 6.992 1.00 76.50 107 ILE A C 1
ATOM 802 O O . ILE A 1 107 ? -10.492 -3.044 7.133 1.00 76.50 107 ILE A O 1
ATOM 806 N N . ALA A 1 108 ? -11.678 -1.604 5.843 1.00 80.06 108 ALA A N 1
ATOM 807 C CA . ALA A 1 108 ? -10.866 -1.730 4.645 1.00 80.06 108 ALA A CA 1
ATOM 808 C C . ALA A 1 108 ? -10.206 -0.388 4.311 1.00 80.06 108 ALA A C 1
ATOM 810 O O . ALA A 1 108 ? -10.879 0.635 4.200 1.00 80.06 108 ALA A O 1
ATOM 811 N N . LEU A 1 109 ? -8.886 -0.392 4.154 1.00 79.38 109 LEU A N 1
ATOM 812 C CA . LEU A 1 109 ? -8.095 0.747 3.697 1.00 79.38 109 LEU A CA 1
ATOM 813 C C . LEU A 1 109 ? -7.720 0.500 2.240 1.00 79.38 109 LEU A C 1
ATOM 815 O O . LEU A 1 109 ? -7.078 -0.500 1.946 1.00 79.38 109 LEU A O 1
ATOM 819 N N . THR A 1 110 ? -8.107 1.391 1.341 1.00 81.44 110 THR A N 1
ATOM 820 C CA . THR A 1 110 ? -7.738 1.311 -0.072 1.00 81.44 110 THR A CA 1
ATOM 821 C C . THR A 1 110 ? -6.718 2.389 -0.377 1.00 81.44 110 THR A C 1
ATOM 823 O O . THR A 1 110 ? -6.933 3.549 -0.026 1.00 81.44 110 THR A O 1
ATOM 826 N N . VAL A 1 111 ? -5.615 2.004 -1.008 1.00 78.94 111 VAL A N 1
ATOM 827 C CA . VAL A 1 111 ? -4.522 2.897 -1.382 1.00 78.94 111 VAL A CA 1
ATOM 828 C C . VAL A 1 111 ? -4.223 2.723 -2.862 1.00 78.94 111 VAL A C 1
ATOM 830 O O . VAL A 1 111 ? -3.983 1.609 -3.324 1.00 78.94 111 VAL A O 1
ATOM 833 N N . SER A 1 112 ? -4.219 3.828 -3.601 1.00 77.00 112 SER A N 1
ATOM 834 C CA . SER A 1 112 ? -3.843 3.857 -5.012 1.00 77.00 112 SER A CA 1
ATOM 835 C C . SER A 1 112 ? -2.562 4.670 -5.183 1.00 77.00 112 SER A C 1
ATOM 837 O O . SER A 1 112 ? -2.594 5.856 -4.858 1.00 77.00 112 SER A O 1
ATOM 839 N N . PRO A 1 113 ? -1.466 4.104 -5.716 1.00 69.31 113 PRO A N 1
ATOM 840 C CA . PRO A 1 113 ? -0.296 4.894 -6.100 1.00 69.31 113 PRO A CA 1
ATOM 841 C C . PRO A 1 113 ? -0.673 5.871 -7.229 1.00 69.31 113 PRO A C 1
ATOM 843 O O . PRO A 1 113 ? -1.316 5.460 -8.192 1.00 69.31 113 PRO A O 1
ATOM 846 N N . GLU A 1 114 ? -0.294 7.149 -7.152 1.00 68.12 114 GLU A N 1
ATOM 847 C CA . GLU A 1 114 ? -0.350 8.082 -8.293 1.00 68.12 114 GLU A CA 1
ATOM 848 C C . GLU A 1 114 ? 1.053 8.430 -8.814 1.00 68.12 114 GLU A C 1
ATOM 850 O O . GLU A 1 114 ? 2.088 8.278 -8.164 1.00 68.12 114 GLU A O 1
ATOM 855 N N . GLY A 1 115 ? 1.042 8.901 -10.059 1.00 51.31 115 GLY A N 1
ATOM 856 C CA . GLY A 1 115 ? 2.191 9.265 -10.876 1.00 51.31 115 GLY A CA 1
ATOM 857 C C . GLY A 1 115 ? 1.758 9.207 -12.336 1.00 51.31 115 GLY A C 1
ATOM 858 O O . GLY A 1 115 ? 1.745 8.141 -12.922 1.00 51.31 115 GLY A O 1
ATOM 859 N N . THR A 1 116 ? 1.281 10.305 -12.931 1.00 44.41 116 THR A N 1
ATOM 860 C CA . THR A 1 116 ? 0.636 10.331 -14.277 1.00 44.41 116 THR A CA 1
ATOM 861 C C . THR A 1 116 ? -0.553 9.370 -14.509 1.00 44.41 116 THR A C 1
ATOM 863 O O . THR A 1 116 ? -1.152 9.398 -15.582 1.00 44.41 116 THR A O 1
ATOM 866 N N . PHE A 1 117 ? -0.974 8.603 -13.504 1.00 50.00 117 PHE A N 1
ATOM 867 C CA . PHE A 1 117 ? -2.161 7.750 -13.514 1.00 50.00 117 PHE A CA 1
ATOM 868 C C . PHE A 1 117 ? -3.304 8.451 -12.762 1.00 50.00 117 PHE A C 1
ATOM 870 O O . PHE A 1 117 ? -3.147 8.888 -11.626 1.00 50.00 117 PHE A O 1
ATOM 877 N N . HIS A 1 118 ? -4.425 8.647 -13.456 1.00 36.69 118 HIS A N 1
ATOM 878 C CA . HIS A 1 118 ? -5.586 9.435 -13.037 1.00 36.69 118 HIS A CA 1
ATOM 879 C C . HIS A 1 118 ? -6.415 8.740 -11.939 1.00 36.69 118 HIS A C 1
ATOM 881 O O . HIS A 1 118 ? -6.942 7.664 -12.205 1.00 36.69 118 HIS A O 1
ATOM 887 N N . SER A 1 119 ? -6.678 9.468 -10.840 1.00 42.25 119 SER A N 1
ATOM 888 C CA . SER A 1 119 ? -7.919 9.450 -10.029 1.00 42.25 119 SER A CA 1
ATOM 889 C C . SER A 1 119 ? -8.265 8.146 -9.268 1.00 42.25 119 SER A C 1
ATOM 891 O O . SER A 1 119 ? -7.882 7.069 -9.697 1.00 42.25 119 SER A O 1
ATOM 893 N N . PRO A 1 120 ? -9.067 8.189 -8.177 1.00 44.75 120 PRO A N 1
ATOM 894 C CA . PRO A 1 120 ? -9.669 7.019 -7.495 1.00 44.75 120 PRO A CA 1
ATOM 895 C C . PRO A 1 120 ? -10.566 6.113 -8.376 1.00 44.75 120 PRO A C 1
ATOM 897 O O . PRO A 1 120 ? -11.224 5.204 -7.882 1.00 44.75 120 PRO A O 1
ATOM 900 N N . SER A 1 121 ? -10.591 6.359 -9.685 1.00 49.44 121 SER A N 1
ATOM 901 C CA . SER A 1 121 ? -11.003 5.449 -10.759 1.00 49.44 121 SER A CA 1
ATOM 902 C C . SER A 1 121 ? -9.809 4.649 -11.308 1.00 49.44 121 SER A C 1
ATOM 904 O O . SER A 1 121 ? -9.753 4.315 -12.495 1.00 49.44 121 SER A O 1
ATOM 906 N N . SER A 1 122 ? -8.793 4.443 -10.479 1.00 57.81 122 SER A N 1
ATOM 907 C CA . SER A 1 122 ? -7.618 3.664 -10.800 1.00 57.81 122 SER A CA 1
ATOM 908 C C . SER A 1 122 ? -8.030 2.200 -10.862 1.00 57.81 122 SER A C 1
ATOM 910 O O . SER A 1 122 ? -8.436 1.599 -9.876 1.00 57.81 122 SER A O 1
ATOM 912 N N . HIS A 1 123 ? -7.893 1.621 -12.051 1.00 62.47 123 HIS A N 1
ATOM 913 C CA . HIS A 1 123 ? -8.113 0.203 -12.346 1.00 62.47 123 HIS A CA 1
ATOM 914 C C . HIS A 1 123 ? -7.180 -0.727 -11.546 1.00 62.47 123 HIS A C 1
ATOM 916 O O . HIS A 1 123 ? -7.236 -1.944 -11.711 1.00 62.47 123 HIS A O 1
ATOM 922 N N . GLN A 1 124 ? -6.267 -0.158 -10.745 1.00 76.31 124 GLN A N 1
ATOM 923 C CA . GLN A 1 124 ? -5.340 -0.879 -9.890 1.00 76.31 124 GLN A CA 1
ATOM 924 C C . GLN A 1 124 ? -5.190 -0.188 -8.530 1.00 76.31 124 GLN A C 1
ATOM 926 O O . GLN A 1 124 ? -4.809 0.981 -8.461 1.00 76.31 124 GLN A O 1
ATOM 931 N N . TYR A 1 125 ? -5.471 -0.911 -7.448 1.00 79.56 125 TYR A N 1
ATOM 932 C CA . TYR A 1 125 ? -5.359 -0.406 -6.078 1.00 79.56 125 TYR A CA 1
ATOM 933 C C . TYR A 1 125 ? -4.997 -1.520 -5.097 1.00 79.56 125 TYR A C 1
ATOM 935 O O . TYR A 1 125 ? -5.270 -2.696 -5.328 1.00 79.56 125 TYR A O 1
ATOM 943 N N . LEU A 1 126 ? -4.396 -1.145 -3.971 1.00 84.31 126 LEU A N 1
ATOM 944 C CA . LEU A 1 126 ? -4.140 -2.041 -2.848 1.00 84.31 126 LEU A CA 1
ATOM 945 C C . LEU A 1 126 ? -5.267 -1.893 -1.837 1.00 84.31 126 LEU A C 1
ATOM 947 O O . LEU A 1 126 ? -5.616 -0.774 -1.464 1.00 84.31 126 LEU A O 1
ATOM 951 N N . THR A 1 127 ? -5.807 -3.000 -1.349 1.00 85.00 127 THR A N 1
ATOM 952 C CA . THR A 1 127 ? -6.764 -2.985 -0.246 1.00 85.00 127 THR A CA 1
ATOM 953 C C . THR A 1 127 ? -6.157 -3.705 0.946 1.00 85.00 127 THR A C 1
ATOM 955 O O . THR A 1 127 ? -5.607 -4.794 0.819 1.00 85.00 127 THR A O 1
ATOM 958 N N . TYR A 1 128 ? -6.307 -3.136 2.137 1.00 86.31 128 TYR A N 1
ATOM 959 C CA . TYR A 1 128 ? -5.913 -3.742 3.402 1.00 86.31 128 TYR A CA 1
ATOM 960 C C . TYR A 1 128 ? -7.141 -3.981 4.262 1.00 86.31 128 TYR A C 1
ATOM 962 O O . TYR A 1 128 ? -7.904 -3.053 4.517 1.00 86.31 128 TYR A O 1
ATOM 970 N N . ARG A 1 129 ? -7.305 -5.202 4.760 1.00 86.69 129 ARG A N 1
ATOM 971 C CA . ARG A 1 129 ? -8.367 -5.582 5.687 1.00 86.69 129 ARG A CA 1
ATOM 972 C C . ARG A 1 129 ? -7.796 -5.826 7.068 1.00 86.69 129 ARG A C 1
ATOM 974 O O . ARG A 1 129 ? -6.842 -6.585 7.234 1.00 86.69 129 ARG A O 1
ATOM 981 N N . TYR A 1 130 ? -8.432 -5.219 8.060 1.00 84.75 130 TYR A N 1
ATOM 982 C CA . TYR A 1 130 ? -8.147 -5.488 9.460 1.00 84.75 130 TYR A CA 1
ATOM 983 C C . TYR A 1 130 ? -8.806 -6.802 9.903 1.00 84.75 130 TYR A C 1
ATOM 985 O O . TYR A 1 130 ? -10.008 -6.988 9.709 1.00 84.75 130 TYR A O 1
ATOM 993 N N . LEU A 1 131 ? -8.028 -7.708 10.504 1.00 81.56 131 LEU A N 1
ATOM 994 C CA . LEU A 1 131 ? -8.502 -9.008 11.005 1.00 81.56 131 LEU A CA 1
ATOM 995 C C . LEU A 1 131 ? -8.692 -9.041 12.532 1.00 81.56 131 LEU A C 1
ATOM 997 O O . LEU A 1 131 ? -9.149 -10.044 13.072 1.00 81.56 131 LEU A O 1
ATOM 10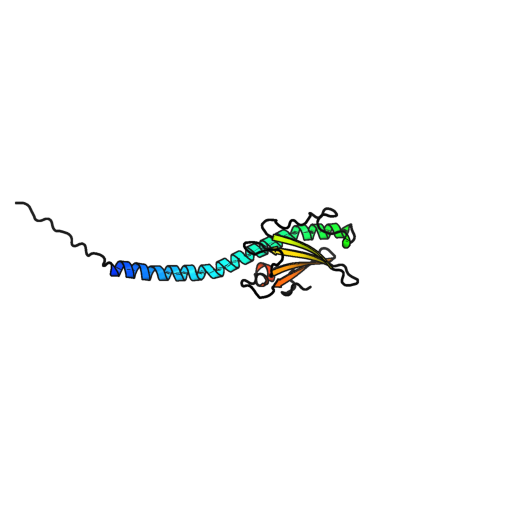01 N N . GLY A 1 132 ? -8.372 -7.951 13.236 1.00 77.50 132 GLY A N 1
ATOM 1002 C CA . GLY A 1 132 ? -8.287 -7.945 14.699 1.00 77.50 132 GLY A CA 1
ATOM 1003 C C . GLY A 1 132 ? -6.858 -8.156 15.193 1.00 77.50 132 GLY A C 1
ATOM 1004 O O . GLY A 1 132 ? -5.965 -8.487 14.423 1.00 77.50 132 GLY A O 1
ATOM 1005 N N . GLN A 1 133 ? -6.617 -7.909 16.485 1.00 77.81 133 GLN A N 1
ATOM 1006 C CA . GLN A 1 133 ? -5.325 -8.174 17.144 1.00 77.81 133 GLN A CA 1
ATOM 1007 C C . GLN A 1 133 ? -4.094 -7.582 16.421 1.00 77.81 133 GLN A C 1
ATOM 1009 O O . GLN A 1 133 ? -3.010 -8.157 16.447 1.00 77.81 133 GLN A O 1
ATOM 1014 N N . ASN A 1 134 ? -4.257 -6.415 15.782 1.00 78.06 134 ASN A N 1
ATOM 1015 C CA . ASN A 1 134 ? -3.212 -5.751 14.988 1.00 78.06 134 ASN A CA 1
ATOM 1016 C C . ASN A 1 134 ? -2.747 -6.544 13.745 1.00 78.06 134 ASN A C 1
ATOM 1018 O O . ASN A 1 134 ? -1.661 -6.301 13.220 1.00 78.06 134 ASN A O 1
ATOM 1022 N N . GLN A 1 135 ? -3.568 -7.479 13.267 1.00 86.62 135 GLN A N 1
ATOM 1023 C CA . GLN A 1 135 ? -3.329 -8.236 12.047 1.00 86.62 135 GLN A CA 1
ATOM 1024 C C . GLN A 1 135 ? -4.024 -7.578 10.861 1.00 86.62 135 GLN A C 1
ATOM 1026 O O . GLN A 1 135 ? -5.178 -7.143 10.937 1.00 86.62 135 GLN A O 1
ATOM 1031 N N . TRP A 1 136 ? -3.299 -7.546 9.752 1.00 87.31 136 TRP A N 1
ATOM 1032 C CA . TRP A 1 136 ? -3.752 -6.992 8.494 1.00 87.31 136 TRP A CA 1
ATOM 1033 C C . TRP A 1 136 ? -3.479 -7.985 7.382 1.00 87.31 136 TRP A C 1
ATOM 1035 O O . TRP A 1 136 ? -2.477 -8.696 7.409 1.00 87.31 136 TRP A O 1
ATOM 1045 N N . ILE A 1 137 ? -4.366 -7.998 6.403 1.00 88.31 137 ILE A N 1
ATOM 1046 C CA . ILE A 1 137 ? -4.178 -8.738 5.167 1.00 88.31 137 ILE A CA 1
ATOM 1047 C C . ILE A 1 137 ? -4.358 -7.777 4.001 1.00 88.31 137 ILE A C 1
ATOM 1049 O O . ILE A 1 137 ? -5.183 -6.870 4.068 1.00 88.31 137 ILE A O 1
ATOM 1053 N N . MET A 1 138 ? -3.554 -7.940 2.964 1.00 88.69 138 MET A N 1
ATOM 1054 C CA . MET A 1 138 ? -3.484 -7.083 1.794 1.00 88.69 138 MET A CA 1
ATOM 1055 C C . MET A 1 138 ? -3.933 -7.881 0.572 1.00 88.69 138 MET A C 1
ATOM 1057 O O . MET A 1 138 ? -3.416 -8.967 0.303 1.00 88.69 138 MET A O 1
ATOM 1061 N N . SER A 1 139 ? -4.880 -7.331 -0.169 1.00 87.00 139 SER A N 1
ATOM 1062 C CA . SER A 1 139 ? -5.232 -7.739 -1.522 1.00 87.00 139 SER A CA 1
ATOM 1063 C C . SER A 1 139 ? -4.853 -6.616 -2.482 1.00 87.00 139 SER A C 1
ATOM 1065 O O . SER A 1 139 ? -4.603 -5.475 -2.089 1.00 87.00 139 SER A O 1
ATOM 1067 N N . CYS A 1 140 ? -4.755 -6.956 -3.754 1.00 86.44 140 CYS A N 1
ATOM 1068 C CA . CYS A 1 140 ? -4.488 -6.017 -4.823 1.00 86.44 140 CYS A CA 1
ATOM 1069 C C . CYS A 1 140 ? -5.618 -6.219 -5.807 1.00 86.44 140 CYS A C 1
ATOM 1071 O O . CYS A 1 140 ? -6.113 -7.331 -5.963 1.00 86.44 140 CYS A O 1
ATOM 1073 N N . HIS A 1 141 ? -6.084 -5.148 -6.403 1.00 85.19 141 HIS A N 1
ATOM 1074 C CA . HIS A 1 141 ? -7.097 -5.194 -7.428 1.00 85.19 141 HIS A CA 1
ATOM 1075 C C . HIS A 1 141 ? -6.451 -4.774 -8.733 1.00 85.19 141 HIS A C 1
ATOM 1077 O O . HIS A 1 141 ? -5.706 -3.798 -8.739 1.00 85.19 141 HIS A O 1
ATOM 1083 N N . ASN A 1 142 ? -6.724 -5.507 -9.808 1.00 79.56 142 ASN A N 1
ATOM 1084 C CA . ASN A 1 142 ? -6.340 -5.133 -11.159 1.00 79.56 142 ASN A CA 1
ATOM 1085 C C . ASN A 1 142 ? -7.452 -5.513 -12.145 1.00 79.56 142 ASN A C 1
ATOM 1087 O O . ASN A 1 142 ? -7.749 -6.693 -12.325 1.00 79.56 142 ASN A O 1
ATOM 1091 N N . ASP A 1 143 ? -8.017 -4.525 -12.836 1.00 71.69 143 ASP A N 1
ATOM 1092 C CA . ASP A 1 143 ? -9.040 -4.744 -13.865 1.00 71.69 143 ASP A CA 1
ATOM 1093 C C . ASP A 1 143 ? -8.477 -5.257 -15.211 1.00 71.69 143 ASP A C 1
ATOM 1095 O O . ASP A 1 143 ? -9.220 -5.427 -16.173 1.00 71.69 143 ASP A O 1
ATOM 1099 N N . ASN A 1 144 ? -7.174 -5.551 -15.310 1.00 61.41 144 ASN A N 1
ATOM 1100 C CA . ASN A 1 144 ? -6.487 -6.172 -16.459 1.00 61.41 144 ASN A CA 1
ATOM 1101 C C . ASN A 1 144 ? -6.557 -5.404 -17.796 1.00 61.41 144 ASN A C 1
ATOM 1103 O O . ASN A 1 144 ? -6.222 -5.956 -18.844 1.00 61.41 144 ASN A O 1
ATOM 1107 N N . ILE A 1 145 ? -6.956 -4.129 -17.790 1.00 56.66 145 ILE A N 1
ATOM 1108 C CA . ILE A 1 145 ? -7.134 -3.336 -19.023 1.00 56.66 145 ILE A CA 1
ATOM 1109 C C . ILE A 1 145 ? -5.929 -2.444 -19.363 1.00 56.66 145 ILE A C 1
ATOM 1111 O O . ILE A 1 145 ? -5.917 -1.809 -20.417 1.00 56.66 145 ILE A O 1
ATOM 1115 N N . ILE A 1 146 ? -4.922 -2.355 -18.488 1.00 57.75 146 ILE A N 1
ATOM 1116 C CA . ILE A 1 146 ? -3.805 -1.412 -18.633 1.00 57.75 146 ILE A CA 1
ATOM 1117 C C . ILE A 1 146 ? -2.497 -2.106 -18.230 1.00 57.75 146 ILE A C 1
ATOM 1119 O O . ILE A 1 146 ? -2.317 -2.453 -17.067 1.00 57.75 146 ILE A O 1
ATOM 1123 N N . GLU A 1 147 ? -1.573 -2.289 -19.180 1.00 62.91 147 GLU A N 1
ATOM 1124 C CA . GLU A 1 147 ? -0.164 -2.517 -18.844 1.00 62.91 147 GLU A CA 1
ATOM 1125 C C . GLU A 1 147 ? 0.472 -1.186 -18.411 1.00 62.91 147 GLU A C 1
ATOM 1127 O O . GLU A 1 147 ? 0.292 -0.175 -19.103 1.00 62.91 147 GLU A O 1
ATOM 1132 N N . PRO A 1 148 ? 1.264 -1.165 -17.324 1.00 66.44 148 PRO A N 1
ATOM 1133 C CA . PRO A 1 148 ? 1.762 -2.321 -16.564 1.00 66.44 148 PRO A CA 1
ATOM 1134 C C . PRO A 1 148 ? 0.854 -2.785 -15.402 1.00 66.44 148 PRO A C 1
ATOM 1136 O O . PRO A 1 148 ? 0.140 -1.987 -14.803 1.00 66.44 148 PRO A O 1
ATOM 1139 N N . ASP A 1 149 ? 0.939 -4.076 -15.056 1.00 76.94 149 ASP A N 1
ATOM 1140 C CA . ASP A 1 149 ? 0.292 -4.689 -13.882 1.00 76.94 149 ASP A CA 1
ATOM 1141 C C . ASP A 1 149 ? 1.108 -4.432 -12.598 1.00 76.94 149 ASP A C 1
ATOM 1143 O O . ASP A 1 149 ? 2.184 -5.000 -12.404 1.00 76.94 149 ASP A O 1
ATOM 1147 N N . LEU A 1 150 ? 0.602 -3.569 -11.716 1.00 78.00 150 LEU A N 1
ATOM 1148 C CA . LEU A 1 150 ? 1.205 -3.236 -10.422 1.00 78.00 150 LEU A CA 1
ATOM 1149 C C . LEU A 1 150 ? 0.983 -4.333 -9.372 1.00 78.00 150 LEU A C 1
ATOM 1151 O O . LEU A 1 150 ? 1.770 -4.433 -8.430 1.00 78.00 150 LEU A O 1
ATOM 1155 N N . CYS A 1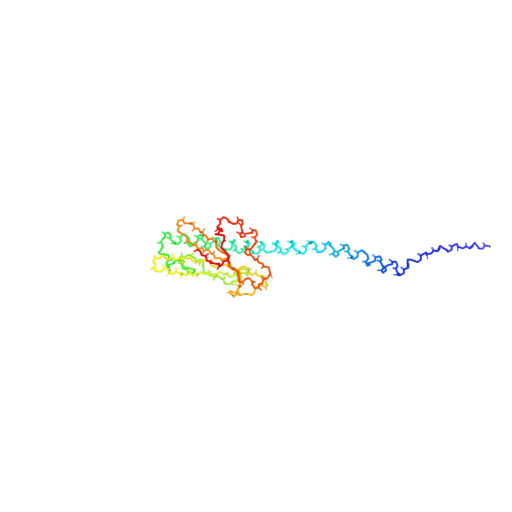 151 ? -0.038 -5.180 -9.520 1.00 81.94 151 CYS A N 1
ATOM 1156 C CA . CYS A 1 151 ? -0.267 -6.309 -8.615 1.00 81.94 151 CYS A CA 1
ATOM 1157 C C . CYS A 1 151 ? 0.755 -7.431 -8.819 1.00 81.94 151 CYS A C 1
ATOM 1159 O O . CYS A 1 151 ? 1.017 -8.196 -7.892 1.00 81.94 151 CYS A O 1
ATOM 1161 N N . ALA A 1 152 ? 1.361 -7.503 -10.006 1.00 81.06 152 ALA A N 1
ATOM 1162 C CA . ALA A 1 152 ? 2.465 -8.408 -10.312 1.00 81.06 152 ALA A CA 1
ATOM 1163 C C . ALA A 1 152 ? 3.842 -7.886 -9.855 1.00 81.06 152 ALA A C 1
ATOM 1165 O O . ALA A 1 152 ? 4.843 -8.575 -10.046 1.00 81.06 152 ALA A O 1
ATOM 1166 N N . SER A 1 153 ? 3.914 -6.684 -9.273 1.00 81.94 153 SER A N 1
ATOM 1167 C CA . SER A 1 153 ? 5.167 -6.108 -8.770 1.00 81.94 153 SER A CA 1
ATOM 1168 C C . SER A 1 153 ? 5.750 -6.923 -7.607 1.00 81.94 153 SER A C 1
ATOM 1170 O O . SER A 1 153 ? 5.014 -7.496 -6.794 1.00 81.94 153 SER A O 1
ATOM 1172 N N . ASP A 1 154 ? 7.081 -6.943 -7.488 1.00 84.50 154 ASP A N 1
ATOM 1173 C CA . ASP A 1 154 ? 7.765 -7.647 -6.393 1.00 84.50 154 ASP A CA 1
ATOM 1174 C C . ASP A 1 154 ? 7.405 -7.027 -5.037 1.00 84.50 154 ASP A C 1
ATOM 1176 O O . ASP A 1 154 ? 7.298 -7.723 -4.025 1.00 84.50 154 ASP A O 1
ATOM 1180 N N . ALA A 1 155 ? 7.130 -5.719 -5.021 1.00 84.00 155 ALA A N 1
ATOM 1181 C CA . ALA A 1 155 ? 6.658 -5.007 -3.839 1.00 84.00 155 ALA A CA 1
ATOM 1182 C C . ALA A 1 155 ? 5.330 -5.568 -3.282 1.00 84.00 155 ALA A C 1
ATOM 1184 O O . ALA A 1 155 ? 5.139 -5.580 -2.063 1.00 84.00 155 ALA A O 1
ATOM 1185 N N . VAL A 1 156 ? 4.424 -6.057 -4.142 1.00 85.50 156 VAL A N 1
ATOM 1186 C CA . VAL A 1 156 ? 3.186 -6.728 -3.707 1.00 85.50 156 VAL A CA 1
ATOM 1187 C C . VAL A 1 156 ? 3.463 -8.170 -3.309 1.00 85.50 156 VAL A C 1
ATOM 1189 O O . VAL A 1 156 ? 3.113 -8.575 -2.200 1.00 85.50 156 VAL A O 1
ATOM 1192 N N . THR A 1 157 ? 4.086 -8.950 -4.193 1.00 85.50 157 THR A N 1
ATOM 1193 C CA . THR A 1 157 ? 4.191 -10.409 -4.032 1.00 85.50 157 THR A CA 1
ATOM 1194 C C . THR A 1 157 ? 5.113 -10.828 -2.886 1.00 85.50 157 THR A C 1
ATOM 1196 O O . THR A 1 157 ? 4.896 -11.885 -2.292 1.00 85.50 157 THR A O 1
ATOM 1199 N N . GLN A 1 158 ? 6.105 -10.002 -2.534 1.00 87.19 158 GLN A N 1
ATOM 1200 C CA . GLN A 1 158 ? 7.013 -10.240 -1.404 1.00 87.19 158 GLN A CA 1
ATOM 1201 C C . GLN 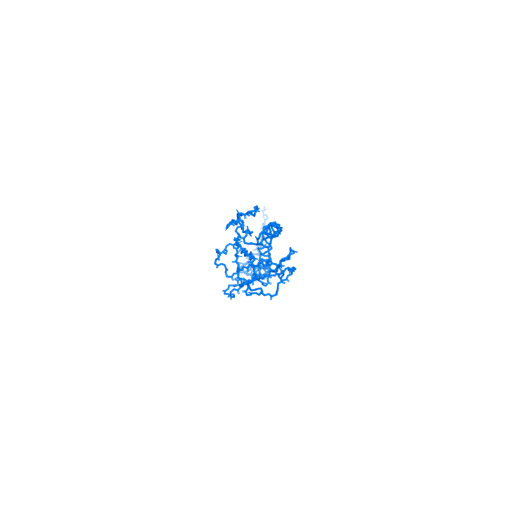A 1 158 ? 6.511 -9.635 -0.084 1.00 87.19 158 GLN A C 1
ATOM 1203 O O . GLN A 1 158 ? 7.124 -9.843 0.967 1.00 87.19 158 GLN A O 1
ATOM 1208 N N . SER A 1 159 ? 5.402 -8.890 -0.100 1.00 85.25 159 SER A N 1
ATOM 1209 C CA . SER A 1 159 ? 4.818 -8.332 1.118 1.00 85.25 159 SER A CA 1
ATOM 1210 C C . SER A 1 159 ? 4.289 -9.445 2.021 1.00 85.25 159 SER A C 1
ATOM 1212 O O . SER A 1 159 ? 3.499 -10.287 1.601 1.00 85.25 159 SER A O 1
ATOM 1214 N N . SER A 1 160 ? 4.646 -9.413 3.306 1.00 87.12 160 SER A N 1
ATOM 1215 C CA . SER A 1 160 ? 4.147 -10.376 4.301 1.00 87.12 160 SER A CA 1
ATOM 1216 C C . SER A 1 160 ? 2.640 -10.280 4.553 1.00 87.12 160 SER A C 1
ATOM 1218 O O . SER A 1 160 ? 2.057 -11.178 5.154 1.00 87.12 160 SER A O 1
ATOM 1220 N N . LEU A 1 161 ? 2.013 -9.187 4.115 1.00 87.12 161 LEU A N 1
ATOM 1221 C CA . LEU A 1 161 ? 0.578 -8.964 4.241 1.00 87.12 161 LEU A CA 1
ATOM 1222 C C . LEU A 1 161 ? -0.203 -9.558 3.063 1.00 87.12 161 LEU A C 1
ATOM 1224 O O . LEU A 1 161 ? -1.425 -9.614 3.125 1.00 87.12 161 LEU A O 1
ATOM 1228 N N . TRP A 1 162 ? 0.468 -9.967 1.986 1.00 87.06 162 TRP A N 1
ATOM 1229 C CA . TRP A 1 162 ? -0.162 -10.389 0.738 1.00 87.06 162 TRP A CA 1
ATOM 1230 C C . TRP A 1 162 ? -1.023 -11.656 0.879 1.00 87.06 162 TRP A C 1
ATOM 1232 O O . TRP A 1 162 ? -0.563 -12.678 1.382 1.00 87.06 162 TRP A O 1
ATOM 1242 N N . ASN A 1 163 ? -2.263 -11.611 0.377 1.00 85.69 163 ASN A N 1
ATOM 1243 C CA . ASN A 1 163 ? -3.212 -12.738 0.385 1.00 85.69 163 ASN A CA 1
ATOM 1244 C C . ASN A 1 163 ? -3.160 -13.619 -0.880 1.00 85.69 163 ASN A C 1
ATOM 1246 O O . ASN A 1 163 ? -3.939 -14.558 -1.015 1.00 85.69 163 ASN A O 1
ATOM 1250 N N . GLY A 1 164 ? -2.332 -13.290 -1.875 1.00 83.00 164 GLY A N 1
ATOM 1251 C CA . GLY A 1 164 ? -2.349 -14.010 -3.157 1.00 83.00 164 GLY A CA 1
ATOM 1252 C C . GLY A 1 164 ? -3.526 -13.672 -4.078 1.00 83.00 164 GLY A C 1
ATOM 1253 O O . GLY A 1 164 ? -3.704 -14.350 -5.087 1.00 83.00 164 GLY A O 1
ATOM 1254 N N . LYS A 1 165 ? -4.336 -12.655 -3.753 1.00 79.69 165 LYS A N 1
ATOM 1255 C CA . LYS A 1 165 ? -5.567 -12.310 -4.479 1.00 79.69 165 LYS A CA 1
ATOM 1256 C C . LYS A 1 165 ? -5.456 -10.964 -5.202 1.00 79.69 165 LYS A C 1
ATOM 1258 O O . LYS A 1 165 ? -5.245 -9.939 -4.555 1.00 79.69 165 LYS A O 1
ATOM 1263 N N . ALA A 1 166 ? -5.626 -11.000 -6.528 1.00 73.31 166 ALA A N 1
ATOM 1264 C CA . ALA A 1 166 ? -5.525 -9.859 -7.450 1.00 73.31 166 ALA A CA 1
ATOM 1265 C C . ALA A 1 166 ? -6.893 -9.257 -7.870 1.00 73.31 166 ALA A C 1
ATOM 1267 O O . ALA A 1 166 ? -6.964 -8.402 -8.750 1.00 73.31 166 ALA A O 1
ATOM 1268 N N . ASP A 1 167 ? -7.989 -9.699 -7.252 1.00 69.50 167 ASP A N 1
ATOM 1269 C CA . ASP A 1 167 ? -9.362 -9.236 -7.501 1.00 69.50 167 ASP A CA 1
ATOM 1270 C C . ASP A 1 167 ? -9.824 -8.157 -6.500 1.00 69.50 167 ASP A C 1
ATOM 1272 O O . ASP A 1 167 ? -10.967 -7.702 -6.548 1.00 69.50 167 ASP A O 1
ATOM 1276 N N . GLY A 1 168 ? -8.954 -7.728 -5.582 1.00 68.31 168 GLY A N 1
ATOM 1277 C CA . GLY A 1 168 ? -9.296 -6.823 -4.482 1.00 68.31 168 GLY A CA 1
ATOM 1278 C C . GLY A 1 168 ? -10.129 -7.472 -3.372 1.00 68.31 168 GLY A C 1
ATOM 1279 O O . GLY A 1 168 ? -10.516 -6.785 -2.425 1.00 68.31 168 GLY A O 1
ATOM 1280 N N . SER A 1 169 ? -10.398 -8.781 -3.439 1.00 67.75 169 SER A N 1
ATOM 1281 C CA . SER A 1 169 ? -11.201 -9.484 -2.436 1.00 67.75 169 SER A CA 1
ATOM 1282 C C . SER A 1 169 ? -10.349 -10.057 -1.297 1.00 67.75 169 SER A C 1
ATOM 1284 O O . SER A 1 169 ? -9.141 -10.278 -1.427 1.00 67.75 169 SER A O 1
ATOM 1286 N N . PHE A 1 170 ? -10.991 -10.282 -0.145 1.00 68.00 170 PHE A N 1
ATOM 1287 C CA . PHE A 1 170 ? -10.377 -10.854 1.057 1.00 68.00 170 PHE A CA 1
ATOM 1288 C C . PHE A 1 170 ? -10.965 -12.213 1.391 1.00 68.00 170 PHE A C 1
ATOM 1290 O O . PHE A 1 170 ? -12.169 -12.262 1.724 1.00 68.00 170 PHE A O 1
#

Secondary structure (DSSP, 8-state):
-PPP----------HHHHHHHHHHHHHHHHHHHHHHHHHHHHHHHHHHHHHHHHHHHHHHHHHHHHHHHS-GGG--TTSTTPPPPPTTTTSEEEEEEEE--TTS-EEEEEEEE-SS--SS--SEEEEEEEEETTEEEEEEEE-SSSSS-STTSHHHHT-TTB-S-SBS--

InterPro domains:
  IPR045584 Pilin-like [SSF54523] (23-144)

pLDDT: mean 73.24, std 12.03, range [36.69, 89.56]

Foldseek 3Di:
DDDDDDDPDPPPCPVCNVVVVVVVVVVVVVVVVVVCVVVVVLVVLLVLLLVQVVVVVVLLVQLLVQVVPDPNVQSADPGPPHDHFDCCDVNKGWHWDWDDPPPDTKTKIKIGGDDPQDDVVGQKIKIWIDPHPSAIAIEIEHPPPDPPDSCPRPNAVVDPRYPVHHRNDD

Sequence (170 aa):
MPTPKSMASHRGFSLTDLMLGVMFTGSILAILFGYALPQYRQYINDTLVTAAIQQANPYMKTIAICNQTWPPQSCIPGNNGIPPVSNEANGTSISTTLASPSDNFIIALTVSPEGTFHSPSSHQYLTYRYLGQNQWIMSCHNDNIIEPDLCASDAVTQSSLWNGKADGSF

Organism: NCBI:txid1711999

Radius of gyration: 28.27 Å; chains: 1; bounding box: 90×42×79 Å